Protein AF-A0A7M3LV96-F1 (afdb_monomer_lite)

Foldseek 3Di:
DDPPPDLVVVLVVLVVVLVVLVVVCVVPVVVPDDPVVNVVSVVVNVVSVVVNVVSVVVVQLVLLQLLCVLQVHPSPDDADVVVVGGSQEHEDAAVVSVLSSCVVQNADKDWDWDWDADPVRDIDIWIKIWGWGQRPPNGIGIYIYTDDVVVVDQRDPVSVVPPPPDPPD

Sequence (169 aa):
MNVAFDLNDDLTTVHTKVRRLTTDMSKVAYETLPLETRRSIESQLGLLRRREAELVARAEAERVAKVNKALGFPEYSMPQPFLGDTATSLSVWSQHELNTVYERVGGTVTTRIVERTCSTGSTWTATEITLTIEVSGIGPVMVSTDWDEESGGRNLPLMQAIPDAELIP

Radius of gyration: 23.63 Å; chains: 1; bounding box: 61×43×63 Å

Structure (mmCIF, N/CA/C/O backbone):
data_AF-A0A7M3LV96-F1
#
_entry.id   AF-A0A7M3LV96-F1
#
loop_
_atom_site.group_PDB
_atom_site.id
_atom_site.type_symbol
_atom_site.label_atom_id
_atom_site.label_alt_id
_atom_site.label_comp_id
_atom_site.label_asym_id
_atom_site.label_entity_id
_atom_site.label_seq_id
_atom_site.pdbx_PDB_ins_code
_atom_site.Cartn_x
_atom_site.Cartn_y
_atom_site.Cartn_z
_atom_site.occupancy
_atom_site.B_iso_or_equiv
_atom_site.auth_seq_id
_atom_site.auth_comp_id
_atom_site.auth_asym_id
_atom_site.auth_atom_id
_atom_site.pdbx_PDB_model_num
ATOM 1 N N . MET A 1 1 ? -16.954 -26.007 10.118 1.00 31.56 1 MET A N 1
ATOM 2 C CA . MET A 1 1 ? -17.971 -24.939 10.032 1.00 31.56 1 MET A CA 1
ATOM 3 C C . MET A 1 1 ? -17.230 -23.624 10.237 1.00 31.56 1 MET A C 1
ATOM 5 O O . MET A 1 1 ? -17.077 -23.188 11.367 1.00 31.56 1 MET A O 1
ATOM 9 N N . ASN A 1 2 ? -16.622 -23.086 9.175 1.00 31.30 2 ASN A N 1
ATOM 10 C CA . ASN A 1 2 ? -15.843 -21.850 9.266 1.00 31.30 2 ASN A CA 1
ATOM 11 C C . ASN A 1 2 ? -16.808 -20.683 9.103 1.00 31.30 2 ASN A C 1
ATOM 13 O O . ASN A 1 2 ? -17.288 -20.430 8.001 1.00 31.30 2 ASN A O 1
ATOM 17 N N . VAL A 1 3 ? -17.115 -20.007 10.208 1.00 38.53 3 VAL A N 1
ATOM 18 C CA . VAL A 1 3 ? -17.704 -18.672 10.156 1.00 38.53 3 VAL A CA 1
ATOM 19 C C . VAL A 1 3 ? -16.597 -17.776 9.613 1.00 38.53 3 VAL A C 1
ATOM 21 O O . VAL A 1 3 ? -15.712 -17.357 10.356 1.00 38.53 3 VAL A O 1
ATOM 24 N N . ALA A 1 4 ? -16.566 -17.586 8.295 1.00 43.59 4 ALA A N 1
ATOM 25 C CA . ALA A 1 4 ? -15.764 -16.538 7.691 1.00 43.59 4 ALA A CA 1
ATOM 26 C C . ALA A 1 4 ? -16.382 -15.215 8.157 1.00 43.59 4 ALA A C 1
ATOM 28 O O . ALA A 1 4 ? -17.338 -14.724 7.570 1.00 43.59 4 ALA A O 1
ATOM 29 N N . PHE A 1 5 ? -15.912 -14.723 9.302 1.00 51.47 5 PHE A N 1
ATOM 30 C CA . PHE A 1 5 ? -16.179 -13.369 9.758 1.00 51.47 5 PHE A CA 1
ATOM 31 C C . PHE A 1 5 ? -15.623 -12.424 8.694 1.00 51.47 5 PHE A C 1
ATOM 33 O O . PHE A 1 5 ? -14.410 -12.396 8.475 1.00 51.47 5 PHE A O 1
ATOM 40 N N . ASP A 1 6 ? -16.507 -11.702 8.010 1.00 75.31 6 ASP A N 1
ATOM 41 C CA . ASP A 1 6 ? -16.109 -10.657 7.077 1.00 75.31 6 ASP A CA 1
ATOM 42 C C . ASP A 1 6 ? -15.589 -9.470 7.897 1.00 75.31 6 ASP A C 1
ATOM 44 O O . ASP A 1 6 ? -16.352 -8.784 8.584 1.00 75.31 6 ASP A O 1
ATOM 48 N N . LEU A 1 7 ? -14.269 -9.249 7.875 1.00 75.88 7 LEU A N 1
ATOM 49 C CA . LEU A 1 7 ? -13.635 -8.128 8.574 1.00 75.88 7 LEU A CA 1
ATOM 50 C C . LEU A 1 7 ? -14.277 -6.786 8.218 1.00 75.88 7 LEU A C 1
ATOM 52 O O . LEU A 1 7 ? -14.272 -5.871 9.044 1.00 75.88 7 LEU A O 1
ATOM 56 N N . ASN A 1 8 ? -14.808 -6.663 7.002 1.00 73.50 8 ASN A N 1
ATOM 57 C CA . ASN A 1 8 ? -15.396 -5.431 6.515 1.00 73.50 8 ASN A CA 1
ATOM 58 C C . ASN A 1 8 ? -16.724 -5.113 7.230 1.00 73.50 8 ASN A C 1
ATOM 60 O O . ASN A 1 8 ? -16.968 -3.961 7.605 1.00 73.50 8 ASN A O 1
ATOM 64 N N . ASP A 1 9 ? -17.542 -6.134 7.506 1.00 79.69 9 ASP A N 1
ATOM 65 C CA . ASP A 1 9 ? -18.793 -6.001 8.267 1.00 79.69 9 ASP A CA 1
ATOM 66 C C . ASP A 1 9 ? -18.522 -5.659 9.740 1.00 79.69 9 ASP A C 1
ATOM 68 O O . ASP A 1 9 ? -19.186 -4.795 10.333 1.00 79.69 9 ASP A O 1
ATOM 72 N N . ASP A 1 10 ? -17.502 -6.286 10.329 1.00 81.75 10 ASP A N 1
ATOM 73 C CA . ASP A 1 10 ? -17.093 -6.039 11.713 1.00 81.75 10 ASP A CA 1
ATOM 74 C C . ASP A 1 10 ? -16.524 -4.624 11.896 1.00 81.75 10 ASP A C 1
ATOM 76 O O . ASP A 1 10 ? -16.908 -3.919 12.839 1.00 81.75 10 ASP A O 1
ATOM 80 N N . LEU A 1 11 ? -15.662 -4.169 10.980 1.00 84.00 11 LEU A N 1
ATOM 81 C CA . LEU A 1 11 ? -15.103 -2.818 11.013 1.00 84.00 11 LEU A CA 1
ATOM 82 C C . LEU A 1 11 ? -16.205 -1.764 10.854 1.00 84.00 11 LEU A C 1
ATOM 84 O O . LEU A 1 11 ? -16.282 -0.828 11.653 1.00 84.00 11 LEU A O 1
ATOM 88 N N . THR A 1 12 ? -17.115 -1.955 9.896 1.00 85.56 12 THR A N 1
ATOM 89 C CA . THR A 1 12 ? -18.260 -1.057 9.668 1.00 85.56 12 THR A CA 1
ATOM 90 C C . THR A 1 12 ? -19.157 -0.969 10.905 1.00 85.56 12 THR A C 1
ATOM 92 O O . THR A 1 12 ? -19.588 0.120 11.311 1.00 85.56 12 THR A O 1
ATOM 95 N N . THR A 1 13 ? -19.402 -2.105 11.562 1.00 88.94 13 THR A N 1
ATOM 96 C CA . THR A 1 13 ? -20.208 -2.179 12.784 1.00 88.94 13 THR A CA 1
ATOM 97 C C . THR A 1 13 ? -19.550 -1.434 13.944 1.00 88.94 13 THR A C 1
ATOM 99 O O . THR A 1 13 ? -20.217 -0.665 14.647 1.00 88.94 13 THR A O 1
ATOM 102 N N . VAL A 1 14 ? -18.249 -1.642 14.166 1.00 85.38 14 VAL A N 1
ATOM 103 C CA . VAL A 1 14 ? -17.507 -0.967 15.241 1.00 85.38 14 VAL A CA 1
ATOM 104 C C . VAL A 1 14 ? -17.425 0.536 14.979 1.00 85.38 14 VAL A C 1
ATOM 106 O O . VAL A 1 14 ? -17.778 1.314 15.867 1.00 85.38 14 VAL A O 1
ATOM 109 N N . HIS A 1 15 ? -17.086 0.947 13.756 1.00 86.44 15 HIS A N 1
ATOM 110 C CA . HIS A 1 15 ? -17.011 2.354 13.361 1.00 86.44 15 HIS A CA 1
ATOM 111 C C . HIS A 1 15 ? -18.349 3.082 13.575 1.00 86.44 15 HIS A C 1
ATOM 113 O O . HIS A 1 15 ? -18.410 4.168 14.159 1.00 86.44 15 HIS A O 1
ATOM 119 N N . THR A 1 16 ? -19.463 2.442 13.201 1.00 90.25 16 THR A N 1
ATOM 120 C CA . THR A 1 16 ? -20.815 2.984 13.418 1.00 90.25 16 THR A CA 1
ATOM 121 C C . THR A 1 16 ? -21.121 3.178 14.905 1.00 90.25 16 THR A C 1
ATOM 123 O O . THR A 1 16 ? -21.675 4.209 15.299 1.00 90.25 16 THR A O 1
ATOM 126 N N . LYS A 1 17 ? -20.735 2.218 15.756 1.00 87.50 17 LYS A N 1
ATOM 127 C CA . LYS A 1 17 ? -20.920 2.313 17.214 1.00 87.50 17 LYS A CA 1
ATOM 128 C C . LYS A 1 17 ? -20.081 3.435 17.826 1.00 87.50 17 LYS A C 1
ATOM 130 O O . LYS A 1 17 ? -20.616 4.204 18.625 1.00 87.50 17 LYS A O 1
ATOM 135 N N . VAL A 1 18 ? -18.814 3.571 17.424 1.00 85.25 18 VAL A N 1
ATOM 136 C CA . VAL A 1 18 ? -17.925 4.661 17.866 1.00 85.25 18 VAL A CA 1
ATOM 137 C C . VAL A 1 18 ? -18.509 6.019 17.482 1.00 85.25 18 VAL A C 1
ATOM 139 O O . VAL A 1 18 ? -18.623 6.908 18.331 1.00 85.25 18 VAL A O 1
ATOM 142 N N . ARG A 1 19 ? -18.949 6.172 16.227 1.00 87.12 19 ARG A N 1
ATOM 143 C CA . ARG A 1 19 ? -19.546 7.417 15.729 1.00 87.12 19 ARG A CA 1
ATOM 144 C C . ARG A 1 19 ? -20.819 7.785 16.486 1.00 87.12 19 ARG A C 1
ATOM 146 O O . ARG A 1 19 ? -20.984 8.946 16.864 1.00 87.12 19 ARG A O 1
ATOM 153 N N . ARG A 1 20 ? -21.701 6.812 16.735 1.00 85.38 20 ARG A N 1
ATOM 154 C CA . ARG A 1 20 ? -22.949 7.025 17.479 1.00 85.38 20 ARG A CA 1
ATOM 155 C C . ARG A 1 20 ? -22.677 7.488 18.908 1.00 85.38 20 ARG A C 1
ATOM 157 O O . ARG A 1 20 ? -23.173 8.540 19.286 1.00 85.38 20 ARG A O 1
ATOM 164 N N . LEU A 1 21 ? -21.826 6.779 19.652 1.00 79.81 21 LEU A N 1
ATOM 165 C CA . LEU A 1 21 ? -21.474 7.150 21.029 1.00 79.81 21 LEU A CA 1
ATOM 166 C C . LEU A 1 21 ? -20.809 8.528 21.109 1.00 79.81 21 LEU A C 1
ATOM 168 O O . LEU A 1 21 ? -21.159 9.330 21.968 1.00 79.81 21 LEU A O 1
ATOM 172 N N . THR A 1 22 ? -19.914 8.842 20.170 1.00 82.19 22 THR A N 1
ATOM 173 C CA . THR A 1 22 ? -19.270 10.165 20.101 1.00 82.19 22 THR A CA 1
ATOM 174 C C . THR A 1 22 ? -20.293 11.274 19.811 1.00 82.19 22 THR A C 1
ATOM 176 O O . THR A 1 22 ? -20.237 12.350 20.401 1.00 82.19 22 THR A O 1
ATOM 179 N N . THR A 1 23 ? -21.271 11.006 18.939 1.00 82.56 23 THR A N 1
ATOM 180 C CA . THR A 1 23 ? -22.346 11.956 18.611 1.00 82.56 23 THR A CA 1
ATOM 181 C C . THR A 1 23 ? -23.308 12.145 19.787 1.00 82.56 23 THR A C 1
ATOM 183 O O . THR A 1 23 ? -23.688 13.275 20.090 1.00 82.56 23 THR A O 1
ATOM 186 N N . ASP A 1 24 ? -23.674 11.071 20.484 1.00 74.12 24 ASP A N 1
ATOM 187 C CA . ASP A 1 24 ? -24.556 11.121 21.654 1.00 74.12 24 ASP A CA 1
ATOM 188 C C . ASP A 1 24 ? -23.896 11.899 22.807 1.00 74.12 24 ASP A C 1
ATOM 190 O O . ASP A 1 24 ? -24.555 12.723 23.444 1.00 74.12 24 ASP A O 1
ATOM 194 N N . MET A 1 25 ? -22.577 11.751 22.992 1.00 71.81 25 MET A N 1
ATOM 195 C CA . MET A 1 25 ? -21.786 12.575 23.918 1.00 71.81 25 MET A CA 1
ATOM 196 C C . MET A 1 25 ? -21.780 14.067 23.554 1.00 71.81 25 MET A C 1
ATOM 198 O O . MET A 1 25 ? -21.699 14.898 24.450 1.00 71.81 25 MET A O 1
ATOM 202 N N . SER A 1 26 ? -21.866 14.423 22.267 1.00 74.25 26 SER A N 1
ATOM 203 C CA . SER A 1 26 ? -21.932 15.832 21.838 1.00 74.25 26 SER A CA 1
ATOM 204 C C . SER A 1 26 ? -23.334 16.452 21.902 1.00 74.25 26 SER A C 1
ATOM 206 O O . SER A 1 26 ? -23.454 17.671 21.971 1.00 74.25 26 SER A O 1
ATOM 208 N N . LYS A 1 27 ? -24.397 15.634 21.836 1.00 67.00 27 LYS A N 1
ATOM 209 C CA . LYS A 1 27 ? -25.796 16.100 21.787 1.00 67.00 27 LYS A CA 1
ATOM 210 C C . LYS A 1 27 ? -26.444 16.195 23.161 1.00 67.00 27 LYS A C 1
ATOM 212 O O . LYS A 1 27 ? -27.269 17.076 23.387 1.00 67.00 27 LYS A O 1
ATOM 217 N N . VAL A 1 28 ? -26.111 15.276 24.063 1.00 64.75 28 VAL A N 1
ATOM 218 C CA . VAL A 1 28 ? -26.465 15.400 25.477 1.00 64.75 28 VAL A CA 1
ATOM 219 C C . VAL A 1 28 ? -25.486 16.395 26.088 1.00 64.75 28 VAL A C 1
ATOM 221 O O . VAL A 1 28 ? -24.307 16.362 25.747 1.00 64.75 28 VAL A O 1
ATOM 224 N N . ALA A 1 29 ? -25.932 17.263 26.998 1.00 69.12 29 ALA A N 1
ATOM 225 C CA . ALA A 1 29 ? -24.998 17.997 27.842 1.00 69.12 29 ALA A CA 1
ATOM 226 C C . ALA A 1 29 ? -24.251 16.955 28.689 1.00 69.12 29 ALA A C 1
ATOM 228 O O . ALA A 1 29 ? -24.714 16.551 29.746 1.00 69.12 29 ALA A O 1
ATOM 229 N N . TYR A 1 30 ? -23.145 16.419 28.172 1.00 71.50 30 TYR A N 1
ATOM 230 C CA . TYR A 1 30 ? -22.392 15.320 28.775 1.00 71.50 30 TYR A CA 1
ATOM 231 C C . TYR A 1 30 ? -22.088 15.598 30.252 1.00 71.50 30 TYR A C 1
ATOM 233 O O . TYR A 1 30 ? -22.159 14.713 31.101 1.00 71.50 30 TYR A O 1
ATOM 241 N N . GLU A 1 31 ? -21.859 16.870 30.566 1.00 75.00 31 GLU A N 1
ATOM 242 C CA . GLU A 1 31 ? -21.635 17.410 31.903 1.00 75.00 31 GLU A CA 1
ATOM 243 C C . GLU A 1 31 ? -22.821 17.229 32.866 1.00 75.00 31 GLU A C 1
ATOM 245 O O . GLU A 1 31 ? -22.603 17.118 34.072 1.00 75.00 31 GLU A O 1
ATOM 250 N N . THR A 1 32 ? -24.056 17.129 32.360 1.00 82.94 32 THR A N 1
ATOM 251 C CA . THR A 1 32 ? -25.274 16.918 33.162 1.00 82.94 32 THR A CA 1
ATOM 252 C C . THR A 1 32 ? -25.555 15.445 33.456 1.00 82.94 32 THR A C 1
ATOM 254 O O . THR A 1 32 ? -26.476 15.143 34.213 1.00 82.94 32 THR A O 1
ATOM 257 N N . LEU A 1 33 ? -24.799 14.510 32.870 1.00 82.25 33 LEU A N 1
ATOM 258 C CA . LEU A 1 33 ? -24.945 13.085 33.162 1.00 82.25 33 LEU A CA 1
ATOM 259 C C . LEU A 1 33 ? -24.313 12.720 34.520 1.00 82.25 33 LEU A C 1
ATOM 261 O O . LEU A 1 33 ? -23.259 13.266 34.890 1.00 82.25 33 LEU A O 1
ATOM 265 N N . PRO A 1 34 ? -24.883 11.732 35.243 1.00 90.19 34 PRO A N 1
ATOM 266 C CA . PRO A 1 34 ? -24.250 11.168 36.429 1.00 90.19 34 PRO A CA 1
ATOM 267 C C . PRO A 1 34 ? -22.816 10.712 36.134 1.00 90.19 34 PRO A C 1
ATOM 269 O O . PRO A 1 34 ? -22.518 10.196 35.053 1.00 90.19 34 PRO A O 1
ATOM 272 N N . LEU A 1 35 ? -21.911 10.893 37.100 1.00 86.88 35 LEU A N 1
ATOM 273 C CA . LEU A 1 35 ? -20.488 10.574 36.932 1.00 86.88 35 LEU A CA 1
ATOM 274 C C . LEU A 1 35 ? -20.259 9.099 36.560 1.00 86.88 35 LEU A C 1
ATOM 276 O O . LEU A 1 35 ? -19.385 8.791 35.755 1.00 86.88 35 LEU A O 1
ATOM 280 N N . GLU A 1 36 ? -21.060 8.190 37.114 1.00 88.94 36 GLU A N 1
ATOM 281 C CA . GLU A 1 36 ? -20.994 6.758 36.804 1.00 88.94 36 GLU A CA 1
ATOM 282 C C . GLU A 1 36 ? -21.374 6.468 35.349 1.00 88.94 36 GLU A C 1
ATOM 284 O O . GLU A 1 36 ? -20.698 5.694 34.672 1.00 88.94 36 GLU A O 1
ATOM 289 N N . THR A 1 37 ? -22.401 7.151 34.837 1.00 85.75 37 THR A N 1
ATOM 290 C CA . THR A 1 37 ? -22.821 7.055 33.435 1.00 85.75 37 THR A CA 1
ATOM 291 C C . THR A 1 37 ? -21.722 7.562 32.504 1.00 85.75 37 THR A C 1
ATOM 293 O O . THR A 1 37 ? -21.393 6.888 31.532 1.00 85.75 37 THR A O 1
ATOM 296 N N . ARG A 1 38 ? -21.091 8.696 32.834 1.00 84.50 38 ARG A N 1
ATOM 297 C CA . ARG A 1 38 ? -19.948 9.240 32.081 1.00 84.50 38 ARG A CA 1
ATOM 298 C C . ARG A 1 38 ? -18.771 8.266 32.022 1.00 84.50 38 ARG A C 1
ATOM 300 O O . ARG A 1 38 ? -18.323 7.914 30.936 1.00 84.50 38 ARG A O 1
ATOM 307 N N . ARG A 1 39 ? -18.342 7.745 33.177 1.00 87.81 39 ARG A N 1
ATOM 308 C CA . ARG A 1 39 ? -17.254 6.751 33.269 1.00 87.81 39 ARG A CA 1
ATOM 309 C C . ARG A 1 39 ? -17.560 5.475 32.486 1.00 87.81 39 ARG A C 1
ATOM 311 O O . ARG A 1 39 ? -16.670 4.907 31.856 1.00 87.81 39 ARG A O 1
ATOM 318 N N . SER A 1 40 ? -18.811 5.017 32.523 1.00 87.94 40 SER A N 1
ATOM 319 C CA . SER A 1 40 ? -19.253 3.848 31.759 1.00 87.94 40 SER A CA 1
ATOM 320 C C . SER A 1 40 ? -19.145 4.090 30.248 1.00 87.94 40 SER A C 1
ATOM 322 O O . SER A 1 40 ? -18.561 3.267 29.542 1.00 87.94 40 SER A O 1
ATOM 324 N N . ILE A 1 41 ? -19.616 5.246 29.767 1.00 85.69 41 ILE A N 1
ATOM 325 C CA . ILE A 1 41 ? -19.532 5.642 28.353 1.00 85.69 41 ILE A CA 1
ATOM 326 C C . ILE A 1 41 ? -18.070 5.773 27.902 1.00 85.69 41 ILE A C 1
ATOM 328 O O . ILE A 1 41 ? -17.706 5.229 26.862 1.00 85.69 41 ILE A O 1
ATOM 332 N N . GLU A 1 42 ? -17.214 6.433 28.685 1.00 88.62 42 GLU A N 1
ATOM 333 C CA . GLU A 1 42 ? -15.781 6.576 28.383 1.00 88.62 42 GLU A CA 1
ATOM 334 C C . GLU A 1 42 ? -15.071 5.221 28.301 1.00 88.62 42 GLU A C 1
ATOM 336 O O . GLU A 1 42 ? -14.292 4.981 27.377 1.00 88.62 42 GLU A O 1
ATOM 341 N N . SER A 1 43 ? -15.374 4.312 29.231 1.00 90.88 43 SER A N 1
ATOM 342 C CA . SER A 1 43 ? -14.837 2.948 29.229 1.00 90.88 43 SER A CA 1
ATOM 343 C C . SER A 1 43 ? -15.268 2.174 27.978 1.00 90.88 43 SER A C 1
ATOM 345 O O . SER A 1 43 ? -14.431 1.600 27.276 1.00 90.88 43 SER A O 1
ATOM 347 N N . GLN A 1 44 ? -16.559 2.217 27.634 1.00 88.81 44 GLN A N 1
ATOM 348 C CA . GLN A 1 44 ? -17.087 1.578 26.426 1.00 88.81 44 GLN A CA 1
ATOM 349 C C . GLN A 1 44 ? -16.477 2.164 25.150 1.00 88.81 44 GLN A C 1
ATOM 351 O O . GLN A 1 44 ? -16.098 1.413 24.250 1.00 88.81 44 GLN A O 1
ATOM 356 N N . LEU A 1 45 ? -16.335 3.488 25.076 1.00 88.56 45 LEU A N 1
ATOM 357 C CA . LEU A 1 45 ? -15.701 4.163 23.948 1.00 88.56 45 LEU A CA 1
ATOM 358 C C . LEU A 1 45 ? -14.222 3.776 23.829 1.00 88.56 45 LEU A C 1
ATOM 360 O O . LEU A 1 45 ? -13.745 3.522 22.725 1.00 88.56 45 LEU A O 1
ATOM 364 N N . GLY A 1 46 ? -13.507 3.676 24.953 1.00 90.19 46 GLY A N 1
ATOM 365 C CA . GLY A 1 46 ? -12.125 3.205 24.994 1.00 90.19 46 GLY A CA 1
ATOM 366 C C . GLY A 1 46 ? -11.974 1.779 24.459 1.00 90.19 46 GLY A C 1
ATOM 367 O O . GLY A 1 46 ? -11.093 1.520 23.640 1.00 90.19 46 GLY A O 1
ATOM 368 N N . LEU A 1 47 ? -12.861 0.865 24.861 1.00 93.19 47 LEU A N 1
ATOM 369 C CA . LEU A 1 47 ? -12.877 -0.512 24.356 1.00 93.19 47 LEU A CA 1
ATOM 370 C C . LEU A 1 47 ? -13.197 -0.577 22.859 1.00 93.19 47 LEU A C 1
ATOM 372 O O . LEU A 1 47 ? -12.528 -1.298 22.120 1.00 93.19 47 LEU A O 1
ATOM 376 N N . LEU A 1 48 ? -14.188 0.189 22.396 1.00 91.44 48 LEU A N 1
ATOM 377 C CA . LEU A 1 48 ? -14.559 0.218 20.982 1.00 91.44 48 LEU A CA 1
ATOM 378 C C . LEU A 1 48 ? -13.445 0.794 20.108 1.00 91.44 48 LEU A C 1
ATOM 380 O O . LEU A 1 48 ? -13.167 0.219 19.064 1.00 91.44 48 LEU A O 1
ATOM 384 N N . ARG A 1 49 ? -12.767 1.859 20.550 1.00 90.31 49 ARG A N 1
ATOM 385 C CA . ARG A 1 49 ? -11.619 2.435 19.830 1.00 90.31 49 ARG A CA 1
ATOM 386 C C . ARG A 1 49 ? -10.439 1.469 19.743 1.00 90.31 49 ARG A C 1
ATOM 388 O O . ARG A 1 49 ? -9.797 1.397 18.703 1.00 90.31 49 ARG A O 1
ATOM 395 N N . ARG A 1 50 ? -10.157 0.703 20.805 1.00 92.19 50 ARG A N 1
ATOM 396 C CA . ARG A 1 50 ? -9.124 -0.350 20.759 1.00 92.19 50 ARG A CA 1
ATOM 397 C C . ARG A 1 50 ? -9.483 -1.430 19.746 1.00 92.19 50 ARG A C 1
ATOM 399 O O . ARG A 1 50 ? -8.666 -1.757 18.898 1.00 92.19 50 ARG A O 1
ATOM 406 N N . ARG A 1 51 ? -10.726 -1.914 19.788 1.00 92.56 51 ARG A N 1
ATOM 407 C CA . ARG A 1 51 ? -11.216 -2.907 18.828 1.00 92.56 51 ARG A CA 1
ATOM 408 C C . ARG A 1 51 ? -11.201 -2.380 17.392 1.00 92.56 51 ARG A C 1
ATOM 410 O O . ARG A 1 51 ? -10.868 -3.121 16.478 1.00 92.56 51 ARG A O 1
ATOM 417 N N . GLU A 1 52 ? -11.556 -1.115 17.186 1.00 90.19 52 GLU A N 1
ATOM 418 C CA . GLU A 1 52 ? -11.464 -0.456 15.881 1.00 90.19 52 GLU A CA 1
ATOM 419 C C . GLU A 1 52 ? -10.019 -0.459 15.375 1.00 90.19 52 GLU A C 1
ATOM 421 O O . GLU A 1 52 ? -9.769 -0.907 14.261 1.00 90.19 52 GLU A O 1
ATOM 426 N N . ALA A 1 53 ? -9.061 -0.053 16.215 1.00 87.56 53 ALA A N 1
ATOM 427 C CA . ALA A 1 53 ? -7.643 -0.055 15.864 1.00 87.56 53 ALA A CA 1
ATOM 428 C C . ALA A 1 53 ? -7.118 -1.462 15.526 1.00 87.56 53 ALA A C 1
ATOM 430 O O . ALA A 1 53 ? -6.390 -1.625 14.550 1.00 87.56 53 ALA A O 1
ATOM 431 N N . GLU A 1 54 ? -7.516 -2.486 16.286 1.00 91.25 54 GLU A N 1
ATOM 432 C CA . GLU A 1 54 ? -7.160 -3.885 16.013 1.00 91.25 54 GLU A CA 1
ATOM 433 C C . GLU A 1 54 ? -7.712 -4.371 14.666 1.00 91.25 54 GLU A C 1
ATOM 435 O O . GLU A 1 54 ? -6.997 -5.014 13.896 1.00 91.25 54 GLU A O 1
ATOM 440 N N . LEU A 1 55 ? -8.971 -4.047 14.356 1.00 89.50 55 LEU A N 1
ATOM 441 C CA . LEU A 1 55 ? -9.596 -4.421 13.086 1.00 89.50 55 LEU A CA 1
ATOM 442 C C . LEU A 1 55 ? -8.945 -3.705 11.900 1.00 89.50 55 LEU A C 1
ATOM 444 O O . LEU A 1 55 ? -8.698 -4.343 10.879 1.00 89.50 55 LEU A O 1
ATOM 448 N N . VAL A 1 56 ? -8.617 -2.417 12.043 1.00 87.88 56 VAL A N 1
ATOM 449 C CA . VAL A 1 56 ? -7.881 -1.654 11.023 1.00 87.88 56 VAL A CA 1
ATOM 450 C C . VAL A 1 56 ? -6.500 -2.264 10.785 1.00 87.88 56 VAL A C 1
ATOM 452 O O . VAL A 1 56 ? -6.141 -2.525 9.639 1.00 87.88 56 VAL A O 1
ATOM 455 N N . ALA A 1 57 ? -5.746 -2.554 11.849 1.00 87.69 57 ALA A N 1
ATOM 456 C CA . ALA A 1 57 ? -4.421 -3.161 11.734 1.00 87.69 57 ALA A CA 1
ATOM 457 C C . ALA A 1 57 ? -4.477 -4.536 11.053 1.00 87.69 57 ALA A C 1
ATOM 459 O O . ALA A 1 57 ? -3.628 -4.859 10.222 1.00 87.69 57 ALA A O 1
ATOM 460 N N . ARG A 1 58 ? -5.500 -5.340 11.362 1.00 88.81 58 ARG A N 1
ATOM 461 C CA . ARG A 1 58 ? -5.697 -6.645 10.731 1.00 88.81 58 ARG A CA 1
ATOM 462 C C . ARG A 1 58 ? -6.086 -6.525 9.257 1.00 88.81 58 ARG A C 1
ATOM 464 O O . ARG A 1 58 ? -5.540 -7.259 8.441 1.00 88.81 58 ARG A O 1
ATOM 471 N N . ALA A 1 59 ? -6.983 -5.603 8.912 1.00 88.00 59 ALA A N 1
ATOM 472 C CA . ALA A 1 59 ? -7.362 -5.352 7.523 1.00 88.00 59 ALA A CA 1
ATOM 473 C C . ALA A 1 59 ? -6.156 -4.900 6.681 1.00 88.00 59 ALA A C 1
ATOM 475 O O . ALA A 1 59 ? -5.979 -5.368 5.556 1.00 88.00 59 ALA A O 1
ATOM 476 N N . GLU A 1 60 ? -5.291 -4.054 7.246 1.00 88.00 60 GLU A N 1
ATOM 477 C CA . GLU A 1 60 ? -4.055 -3.626 6.588 1.00 88.00 60 GLU A CA 1
ATOM 478 C C . GLU A 1 60 ? -3.072 -4.793 6.414 1.00 88.00 60 GLU A C 1
ATOM 480 O O . GLU A 1 60 ? -2.551 -4.996 5.319 1.00 88.00 60 GLU A O 1
ATOM 485 N N . ALA A 1 61 ? -2.879 -5.629 7.439 1.00 87.62 61 ALA A N 1
ATOM 486 C CA . ALA A 1 61 ? -2.041 -6.825 7.334 1.00 87.62 61 ALA A CA 1
ATOM 487 C C . ALA A 1 61 ? -2.558 -7.810 6.266 1.00 87.62 61 ALA A C 1
ATOM 489 O O . ALA A 1 61 ? -1.777 -8.348 5.481 1.00 87.62 61 ALA A O 1
ATOM 490 N N . GLU A 1 62 ? -3.876 -8.014 6.182 1.00 89.31 62 GLU A N 1
ATOM 491 C CA . GLU A 1 62 ? -4.496 -8.841 5.140 1.00 89.31 62 GLU A CA 1
ATOM 492 C C . GLU A 1 62 ? -4.314 -8.236 3.741 1.00 89.31 62 GLU A C 1
ATOM 494 O O . GLU A 1 62 ? -4.112 -8.971 2.769 1.00 89.31 62 GLU A O 1
ATOM 499 N N . ARG A 1 63 ? -4.346 -6.903 3.620 1.00 90.50 63 ARG A N 1
ATOM 500 C CA . ARG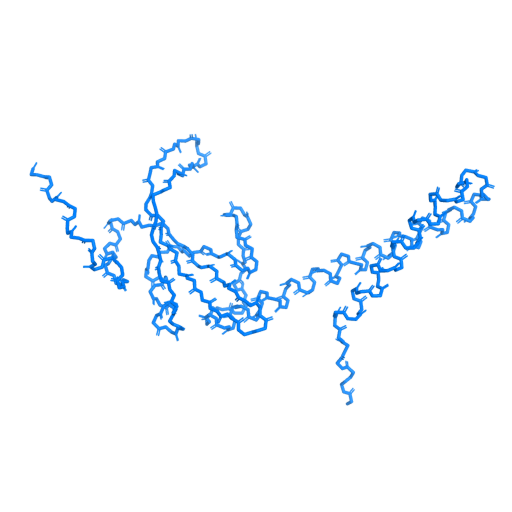 A 1 63 ? -4.069 -6.199 2.363 1.00 90.50 63 ARG A CA 1
ATOM 501 C C . ARG A 1 63 ? -2.615 -6.378 1.934 1.00 90.50 63 ARG A C 1
ATOM 503 O O . ARG A 1 63 ? -2.384 -6.776 0.794 1.00 90.50 63 ARG A O 1
ATOM 510 N N . VAL A 1 64 ? -1.663 -6.169 2.844 1.00 91.06 64 VAL A N 1
ATOM 511 C CA . VAL A 1 64 ? -0.227 -6.398 2.607 1.00 91.06 64 VAL A CA 1
ATOM 512 C C . VAL A 1 64 ? 0.021 -7.839 2.167 1.00 91.06 64 VAL A C 1
ATOM 514 O O . VAL A 1 64 ? 0.657 -8.063 1.142 1.00 91.06 64 VAL A O 1
ATOM 517 N N . ALA A 1 65 ? -0.551 -8.823 2.864 1.00 90.38 65 ALA A N 1
ATOM 518 C CA . ALA A 1 65 ? -0.391 -10.233 2.512 1.00 90.38 65 ALA A CA 1
ATOM 519 C C . ALA A 1 65 ? -0.923 -10.552 1.102 1.00 90.38 65 ALA A C 1
ATOM 521 O O . ALA A 1 65 ? -0.281 -11.279 0.340 1.00 90.38 65 ALA A O 1
ATOM 522 N N . LYS A 1 66 ? -2.078 -9.988 0.719 1.00 91.62 66 LYS A N 1
ATOM 523 C CA . LYS A 1 66 ? -2.625 -10.145 -0.638 1.00 91.62 66 LYS A CA 1
ATOM 524 C C . LYS A 1 66 ? -1.727 -9.503 -1.695 1.00 91.62 66 LYS A C 1
ATOM 526 O O . LYS A 1 66 ? -1.513 -10.126 -2.734 1.00 91.62 66 LYS A O 1
ATOM 531 N N . VAL A 1 67 ? -1.195 -8.306 -1.436 1.00 93.31 67 VAL A N 1
ATOM 532 C CA . VAL A 1 67 ? -0.254 -7.634 -2.344 1.00 93.31 67 VAL A CA 1
ATOM 533 C C . VAL A 1 67 ? 1.035 -8.440 -2.475 1.00 93.31 67 VAL A C 1
ATOM 535 O O . VAL A 1 67 ? 1.407 -8.782 -3.591 1.00 93.31 67 VAL A O 1
ATOM 538 N N . ASN A 1 68 ? 1.660 -8.855 -1.371 1.00 92.31 68 ASN A N 1
ATOM 539 C CA . ASN A 1 68 ? 2.868 -9.683 -1.400 1.00 92.31 68 ASN A CA 1
ATOM 540 C C . ASN A 1 68 ? 2.665 -10.958 -2.210 1.00 92.31 68 ASN A C 1
ATOM 542 O O . ASN A 1 68 ? 3.473 -11.280 -3.078 1.00 92.31 68 ASN A O 1
ATOM 546 N N . LYS A 1 69 ? 1.548 -11.654 -1.978 1.00 92.69 69 LYS A N 1
ATOM 547 C CA . LYS A 1 69 ? 1.196 -12.851 -2.738 1.00 92.69 69 LYS A CA 1
ATOM 548 C C . LYS A 1 69 ? 1.027 -12.554 -4.228 1.00 92.69 69 LYS A C 1
ATOM 550 O O . LYS A 1 69 ? 1.504 -13.335 -5.045 1.00 92.69 69 LYS A O 1
ATOM 555 N N . ALA A 1 70 ? 0.356 -11.456 -4.579 1.00 92.00 70 ALA A N 1
ATOM 556 C CA . ALA A 1 70 ? 0.146 -11.062 -5.970 1.00 92.00 70 ALA A CA 1
ATOM 557 C C . ALA A 1 70 ? 1.465 -10.716 -6.674 1.00 92.00 70 ALA A C 1
ATOM 559 O O . ALA A 1 70 ? 1.660 -11.118 -7.814 1.00 92.00 70 ALA A O 1
ATOM 560 N N . LEU A 1 71 ? 2.380 -10.033 -5.982 1.00 91.94 71 LEU A N 1
ATOM 561 C CA . LEU A 1 71 ? 3.688 -9.631 -6.505 1.00 91.94 71 LEU A CA 1
ATOM 562 C C . LEU A 1 71 ? 4.744 -10.749 -6.434 1.00 91.94 71 LEU A C 1
ATOM 564 O O . LEU A 1 71 ? 5.810 -10.648 -7.043 1.00 91.94 71 LEU A O 1
ATOM 568 N N . GLY A 1 72 ? 4.469 -11.834 -5.705 1.00 90.00 72 GLY A N 1
ATOM 569 C CA . GLY A 1 72 ? 5.415 -12.919 -5.438 1.00 90.00 72 GLY A CA 1
ATOM 570 C C . GLY A 1 72 ? 6.538 -12.530 -4.468 1.00 90.00 72 GLY A C 1
ATOM 571 O O . GLY A 1 72 ? 7.639 -13.075 -4.553 1.00 90.00 72 GLY A O 1
ATOM 572 N N . PHE A 1 73 ? 6.286 -11.571 -3.578 1.00 88.69 73 PHE A N 1
ATOM 573 C CA . PHE A 1 73 ? 7.176 -11.279 -2.458 1.00 88.69 73 PHE A CA 1
ATOM 574 C C . PHE A 1 73 ? 7.014 -12.313 -1.336 1.00 88.69 73 PHE A C 1
ATOM 576 O O . PHE A 1 73 ? 5.963 -12.955 -1.231 1.00 88.69 73 PHE A O 1
ATOM 583 N N . PRO A 1 74 ? 8.032 -12.478 -0.471 1.00 84.56 74 PRO A N 1
ATOM 584 C CA . PRO A 1 74 ? 7.897 -13.274 0.742 1.00 84.56 74 PRO A CA 1
ATOM 585 C C . PRO A 1 74 ? 6.706 -12.809 1.588 1.00 84.56 74 PRO A C 1
ATOM 587 O O . PRO A 1 74 ? 6.442 -11.613 1.698 1.00 84.56 74 PRO A O 1
ATOM 590 N N . GLU A 1 75 ? 6.015 -13.750 2.232 1.00 70.44 75 GLU A N 1
ATOM 591 C CA . GLU A 1 75 ? 4.797 -13.485 3.020 1.00 70.44 75 GLU A CA 1
ATOM 592 C C . GLU A 1 75 ? 5.021 -12.461 4.148 1.00 70.44 75 GLU A C 1
ATOM 594 O O . GLU A 1 75 ? 4.112 -11.711 4.494 1.00 70.44 75 GLU A O 1
ATOM 599 N N . TYR A 1 76 ? 6.256 -12.370 4.651 1.00 70.56 76 TYR A N 1
ATOM 600 C CA . TYR A 1 76 ? 6.675 -11.447 5.710 1.00 70.56 76 TYR A CA 1
ATOM 601 C C . TYR A 1 76 ? 7.343 -10.165 5.201 1.00 70.56 76 TYR A C 1
ATOM 603 O O . TYR A 1 76 ? 7.925 -9.429 5.997 1.00 70.56 76 TYR A O 1
ATOM 611 N N . SER A 1 77 ? 7.298 -9.893 3.893 1.00 78.00 77 SER A N 1
ATOM 612 C CA . SER A 1 77 ? 7.738 -8.602 3.370 1.00 78.00 77 SER A CA 1
ATOM 613 C C . SER A 1 77 ? 6.795 -7.520 3.889 1.00 78.00 77 SER A C 1
ATOM 615 O O . SER A 1 77 ? 5.605 -7.528 3.586 1.00 78.00 77 SER A O 1
ATOM 617 N N . MET A 1 78 ? 7.293 -6.617 4.722 1.00 78.25 78 MET A N 1
ATOM 618 C CA . MET A 1 78 ? 6.478 -5.543 5.282 1.00 78.25 78 MET A CA 1
ATOM 619 C C . MET A 1 78 ? 6.822 -4.232 4.577 1.00 78.25 78 MET A C 1
ATOM 621 O O . MET A 1 78 ? 8.011 -3.973 4.374 1.00 78.25 78 MET A O 1
ATOM 625 N N . PRO A 1 79 ? 5.821 -3.388 4.261 1.00 86.31 79 PRO A N 1
ATOM 626 C CA . PRO A 1 79 ? 6.061 -2.002 3.883 1.00 86.31 79 PRO A CA 1
ATOM 627 C C . PRO A 1 79 ? 7.005 -1.343 4.890 1.00 86.31 79 PRO A C 1
ATOM 629 O O . PRO A 1 79 ? 6.859 -1.559 6.097 1.00 86.31 79 PRO A O 1
ATOM 632 N N . GLN A 1 80 ? 7.960 -0.552 4.411 1.00 86.94 80 GLN A N 1
ATOM 633 C CA . GLN A 1 80 ? 8.889 0.214 5.236 1.00 86.94 80 GLN A CA 1
ATOM 634 C C . GLN A 1 80 ? 8.399 1.668 5.371 1.00 86.94 80 GLN A C 1
ATOM 636 O O . GLN A 1 80 ? 8.696 2.498 4.512 1.00 86.94 80 GLN A O 1
ATOM 641 N N . PRO A 1 81 ? 7.680 2.053 6.451 1.00 85.50 81 PRO A N 1
ATOM 642 C CA . PRO A 1 81 ? 7.023 3.364 6.506 1.00 85.50 81 PRO A CA 1
ATOM 643 C C . PRO A 1 81 ? 8.010 4.535 6.516 1.00 85.50 81 PRO A C 1
ATOM 645 O O . PRO A 1 81 ? 7.668 5.641 6.112 1.00 85.50 81 PRO A O 1
ATOM 648 N N . PHE A 1 82 ? 9.250 4.299 6.956 1.00 81.38 82 PHE A N 1
ATOM 649 C CA . PHE A 1 82 ? 10.318 5.299 6.920 1.00 81.38 82 PHE A CA 1
ATOM 650 C C . PHE A 1 82 ? 10.798 5.621 5.493 1.00 81.38 82 PHE A C 1
ATOM 652 O O . PHE A 1 82 ? 11.422 6.659 5.301 1.00 81.38 82 PHE A O 1
ATOM 659 N N . LEU A 1 83 ? 10.483 4.771 4.509 1.00 81.81 83 LEU A N 1
ATOM 660 C CA . LEU A 1 83 ? 10.660 5.036 3.077 1.00 81.81 83 LEU A CA 1
ATOM 661 C C . LEU A 1 83 ? 9.395 5.618 2.423 1.00 81.81 83 LEU A C 1
ATOM 663 O O . LEU A 1 83 ? 9.395 5.911 1.233 1.00 81.81 83 LEU A O 1
ATOM 667 N N . GLY A 1 84 ? 8.317 5.811 3.191 1.00 84.81 84 GLY A N 1
ATOM 668 C CA . GLY A 1 84 ? 7.014 6.223 2.667 1.00 84.81 84 GLY A CA 1
ATOM 669 C C . GLY A 1 84 ? 6.169 5.069 2.123 1.00 84.81 84 GLY A C 1
ATOM 670 O O . GLY A 1 84 ? 5.128 5.322 1.515 1.00 84.81 84 GLY A O 1
ATOM 671 N N . ASP A 1 85 ? 6.577 3.818 2.354 1.00 90.88 85 ASP A N 1
ATOM 672 C CA . ASP A 1 85 ? 5.816 2.666 1.886 1.00 90.88 85 ASP A CA 1
ATOM 673 C C . ASP A 1 85 ? 4.457 2.545 2.588 1.00 90.88 85 ASP A C 1
ATOM 675 O O . ASP A 1 85 ? 4.280 2.847 3.772 1.00 90.88 85 ASP A O 1
ATOM 679 N N . THR A 1 86 ? 3.498 2.007 1.845 1.00 91.94 86 THR A N 1
ATOM 680 C CA . THR A 1 86 ? 2.145 1.656 2.287 1.00 91.94 86 THR A CA 1
ATOM 681 C C . THR A 1 86 ? 1.788 0.269 1.753 1.00 91.94 86 THR A C 1
ATOM 683 O O . THR A 1 86 ? 2.550 -0.316 0.986 1.00 91.94 86 THR A O 1
ATOM 686 N N . ALA A 1 87 ? 0.606 -0.270 2.072 1.00 91.00 87 ALA A N 1
ATOM 687 C CA . ALA A 1 87 ? 0.176 -1.544 1.490 1.00 91.00 87 ALA A CA 1
ATOM 688 C C . ALA A 1 87 ? 0.130 -1.570 -0.052 1.00 91.00 87 ALA A C 1
ATOM 690 O O . ALA A 1 87 ? 0.141 -2.654 -0.626 1.00 91.00 87 ALA A O 1
ATOM 691 N N . THR A 1 88 ? 0.053 -0.420 -0.732 1.00 93.56 88 THR A N 1
ATOM 692 C CA . THR A 1 88 ? -0.036 -0.338 -2.205 1.00 93.56 88 THR A CA 1
ATOM 693 C C . THR A 1 88 ? 1.032 0.541 -2.847 1.00 93.56 88 THR A C 1
ATOM 695 O O . THR A 1 88 ? 0.952 0.813 -4.041 1.00 93.56 88 THR A O 1
ATOM 698 N N . SER A 1 89 ? 2.019 0.991 -2.079 1.00 93.94 89 SER A N 1
ATOM 699 C CA . SER A 1 89 ? 3.183 1.721 -2.578 1.00 93.94 89 SER A CA 1
ATOM 700 C C . SER A 1 89 ? 4.397 1.143 -1.882 1.00 93.94 89 SER A C 1
ATOM 702 O O . SER A 1 89 ? 4.513 1.288 -0.671 1.00 93.94 89 SER A O 1
ATOM 704 N N . LEU A 1 90 ? 5.244 0.440 -2.619 1.00 93.69 90 LEU A N 1
ATOM 705 C CA . LEU A 1 90 ? 6.351 -0.332 -2.070 1.00 93.69 90 LEU A CA 1
ATOM 706 C C . LEU A 1 90 ? 7.657 0.114 -2.708 1.00 93.69 90 LEU A C 1
ATOM 708 O O . LEU A 1 90 ? 7.723 0.291 -3.924 1.00 93.69 90 LEU A O 1
ATOM 712 N N . SER A 1 91 ? 8.704 0.220 -1.906 1.00 91.69 91 SER A N 1
ATOM 713 C CA . SER A 1 91 ? 10.055 0.461 -2.391 1.00 91.69 91 SER A CA 1
ATOM 714 C C . SER A 1 91 ? 10.821 -0.856 -2.476 1.00 91.69 91 SER A C 1
ATOM 716 O O . SER A 1 91 ? 10.706 -1.715 -1.601 1.00 91.69 91 SER A O 1
ATOM 718 N N . VAL A 1 92 ? 11.608 -1.030 -3.534 1.00 90.19 92 VAL A N 1
ATOM 719 C CA . VAL A 1 92 ? 12.565 -2.138 -3.672 1.00 90.19 92 VAL A CA 1
ATOM 720 C C . VAL A 1 92 ? 13.981 -1.589 -3.757 1.00 90.19 92 VAL A C 1
ATOM 722 O O . VAL A 1 92 ? 14.199 -0.455 -4.191 1.00 90.19 92 VAL A O 1
ATOM 725 N N . TRP A 1 93 ? 14.955 -2.391 -3.338 1.00 85.19 93 TRP A N 1
ATOM 726 C CA . TRP A 1 93 ? 16.335 -1.939 -3.15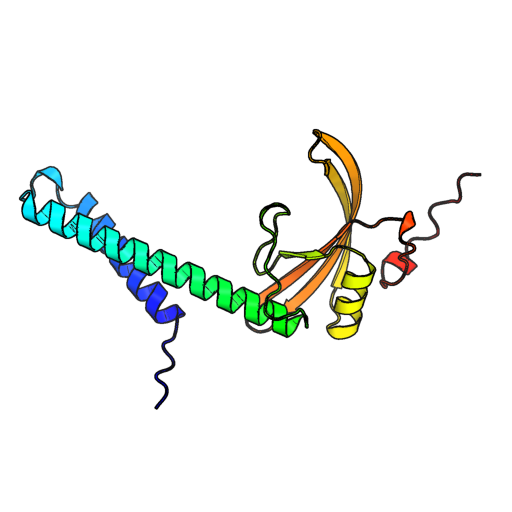1 1.00 85.19 93 TRP A CA 1
ATOM 727 C C . TRP A 1 93 ? 17.077 -1.702 -4.452 1.00 85.19 93 TRP A C 1
ATOM 729 O O . TRP A 1 93 ? 18.066 -0.977 -4.469 1.00 85.19 93 TRP A O 1
ATOM 739 N N . SER A 1 94 ? 16.644 -2.353 -5.529 1.00 84.38 94 SER A N 1
ATOM 740 C CA . SER A 1 94 ? 17.330 -2.257 -6.806 1.00 84.38 94 SER A CA 1
ATOM 741 C C . SER A 1 94 ? 16.391 -2.424 -7.985 1.00 84.38 94 SER A C 1
ATOM 743 O O . SER A 1 94 ? 15.339 -3.069 -7.915 1.00 84.38 94 SER A O 1
ATOM 745 N N . GLN A 1 95 ? 16.857 -1.952 -9.137 1.00 85.38 95 GLN A N 1
ATOM 746 C CA . GLN A 1 95 ? 16.222 -2.253 -10.409 1.00 85.38 95 GLN A CA 1
ATOM 747 C C . GLN A 1 95 ? 16.152 -3.759 -10.686 1.00 85.38 95 GLN A C 1
ATOM 749 O O . GLN A 1 95 ? 15.200 -4.200 -11.315 1.00 85.38 95 GLN A O 1
ATOM 754 N N . HIS A 1 96 ? 17.105 -4.574 -10.222 1.00 83.81 96 HIS A N 1
ATOM 755 C CA . HIS A 1 96 ? 17.045 -6.023 -10.435 1.00 83.81 96 HIS A CA 1
ATOM 756 C C . HIS A 1 96 ? 15.823 -6.657 -9.754 1.00 83.81 96 HIS A C 1
ATOM 758 O O . HIS A 1 96 ? 15.125 -7.479 -10.357 1.00 83.81 96 HIS A O 1
ATOM 764 N N . GLU A 1 97 ? 15.519 -6.230 -8.528 1.00 86.50 97 GLU A N 1
ATOM 765 C CA . GLU A 1 97 ? 14.299 -6.640 -7.828 1.00 86.50 97 GLU A CA 1
ATOM 766 C C . GLU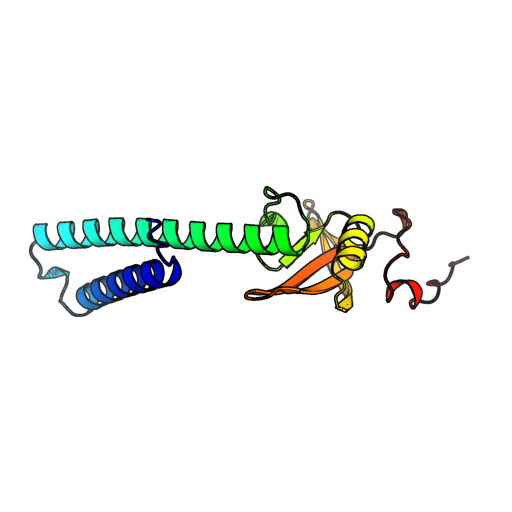 A 1 97 ? 13.054 -6.152 -8.575 1.00 86.50 97 GLU A C 1
ATOM 768 O O . GLU A 1 97 ? 12.125 -6.932 -8.792 1.00 86.50 97 GLU A O 1
ATOM 773 N N . LEU A 1 98 ? 13.063 -4.904 -9.055 1.00 89.56 98 LEU A N 1
ATOM 774 C CA . LEU A 1 98 ? 11.955 -4.347 -9.831 1.00 89.56 98 LEU A CA 1
ATOM 775 C C . LEU A 1 98 ? 11.717 -5.107 -11.150 1.00 89.56 98 LEU A C 1
ATOM 777 O O . LEU A 1 98 ? 10.570 -5.392 -11.496 1.00 89.56 98 LEU A O 1
ATOM 781 N N . ASN A 1 99 ? 12.784 -5.501 -11.853 1.00 87.31 99 ASN A N 1
ATOM 782 C CA . ASN A 1 99 ? 12.718 -6.339 -13.056 1.00 87.31 99 ASN A CA 1
ATOM 783 C C . ASN A 1 99 ? 12.117 -7.699 -12.740 1.00 87.31 99 ASN A C 1
ATOM 785 O O . ASN A 1 99 ? 11.247 -8.166 -13.461 1.00 87.31 99 ASN A O 1
ATOM 789 N N . THR A 1 100 ? 12.549 -8.313 -11.638 1.00 88.00 100 THR A N 1
ATOM 790 C CA . THR A 1 100 ? 12.042 -9.619 -11.209 1.00 88.00 100 THR A CA 1
ATOM 791 C C . THR A 1 100 ? 10.532 -9.568 -10.964 1.00 88.00 100 THR A C 1
ATOM 793 O O . THR A 1 100 ? 9.814 -10.513 -11.295 1.00 88.00 100 THR A O 1
ATOM 796 N N . VAL A 1 101 ? 10.028 -8.461 -10.405 1.00 91.50 101 VAL A N 1
ATOM 797 C CA . VAL A 1 101 ? 8.582 -8.234 -10.265 1.00 91.50 101 VAL A CA 1
ATOM 798 C C . VAL A 1 101 ? 7.940 -8.062 -11.644 1.00 91.50 101 VAL A C 1
ATOM 800 O O . VAL A 1 101 ? 6.994 -8.782 -11.956 1.00 91.50 101 VAL A O 1
ATOM 803 N N . TYR A 1 102 ? 8.473 -7.176 -12.491 1.00 90.94 102 TYR A N 1
ATOM 804 C CA . TYR A 1 102 ? 7.946 -6.930 -13.839 1.00 90.94 102 TYR A CA 1
ATOM 805 C C . TYR A 1 102 ? 7.868 -8.202 -14.697 1.00 90.94 102 TYR A C 1
ATOM 807 O O . TYR A 1 102 ? 6.840 -8.471 -15.308 1.00 90.94 102 TYR A O 1
ATOM 815 N N . GLU A 1 103 ? 8.913 -9.025 -14.721 1.00 90.50 103 GLU A N 1
ATOM 816 C CA . GLU A 1 103 ? 8.945 -10.284 -15.475 1.00 90.50 103 GLU A CA 1
ATOM 817 C C . GLU A 1 103 ? 7.890 -11.281 -14.986 1.00 90.50 103 GLU A C 1
ATOM 819 O O . GLU A 1 103 ? 7.355 -12.067 -15.769 1.00 90.50 103 GLU A O 1
ATOM 824 N N . ARG A 1 104 ? 7.571 -11.244 -13.689 1.00 90.19 104 ARG A N 1
ATOM 825 C CA . ARG A 1 104 ? 6.614 -12.158 -13.067 1.00 90.19 104 ARG A CA 1
ATOM 826 C C . ARG A 1 104 ? 5.166 -11.752 -13.307 1.00 90.19 104 ARG A C 1
ATOM 828 O O . ARG A 1 104 ? 4.337 -12.623 -13.561 1.00 90.19 104 ARG A O 1
ATOM 835 N N . VAL A 1 105 ? 4.847 -10.467 -13.154 1.00 92.56 105 VAL A N 1
ATOM 836 C CA . VAL A 1 105 ? 3.449 -9.995 -13.116 1.00 92.56 105 VAL A CA 1
ATOM 837 C C . VAL A 1 105 ? 3.106 -8.971 -14.196 1.00 92.56 105 VAL A C 1
ATOM 839 O O . VAL A 1 105 ? 1.942 -8.606 -14.345 1.00 92.56 105 VAL A O 1
ATOM 842 N N . GLY A 1 106 ? 4.089 -8.530 -14.979 1.00 90.75 106 GLY A N 1
ATOM 843 C CA . GLY A 1 106 ? 3.937 -7.452 -15.948 1.00 90.75 106 GLY A CA 1
ATOM 844 C C . GLY A 1 106 ? 3.666 -6.109 -15.274 1.00 90.75 106 GLY A C 1
ATOM 845 O O . GLY A 1 106 ? 4.079 -5.863 -14.141 1.00 90.75 106 GLY A O 1
ATOM 846 N N . GLY A 1 107 ? 2.965 -5.230 -15.989 1.00 92.25 107 GLY A N 1
ATOM 847 C CA . GLY A 1 107 ? 2.554 -3.913 -15.504 1.00 92.25 107 GLY A CA 1
ATOM 848 C C 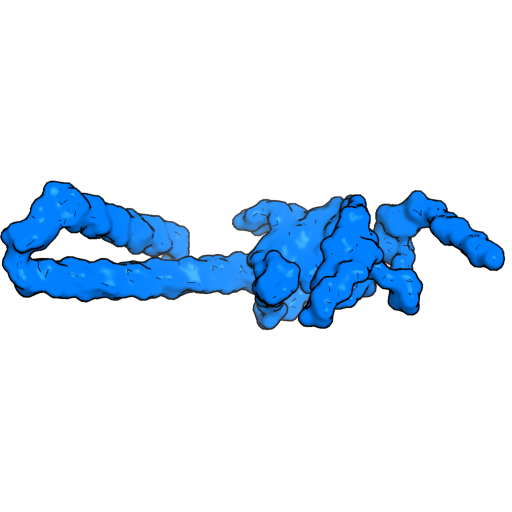. GLY A 1 107 ? 2.999 -2.780 -16.420 1.00 92.25 107 GLY A C 1
ATOM 849 O O . GLY A 1 107 ? 3.524 -2.998 -17.512 1.00 92.25 107 GLY A O 1
ATOM 850 N N . THR A 1 108 ? 2.761 -1.552 -15.969 1.00 93.44 108 THR A N 1
ATOM 851 C CA . THR A 1 108 ? 3.181 -0.334 -16.669 1.00 93.44 108 THR A CA 1
ATOM 852 C C . THR A 1 108 ? 4.368 0.270 -15.946 1.00 93.44 108 THR A C 1
ATOM 854 O O . THR A 1 108 ? 4.268 0.609 -14.770 1.00 93.44 108 THR A O 1
ATOM 857 N N . VAL A 1 1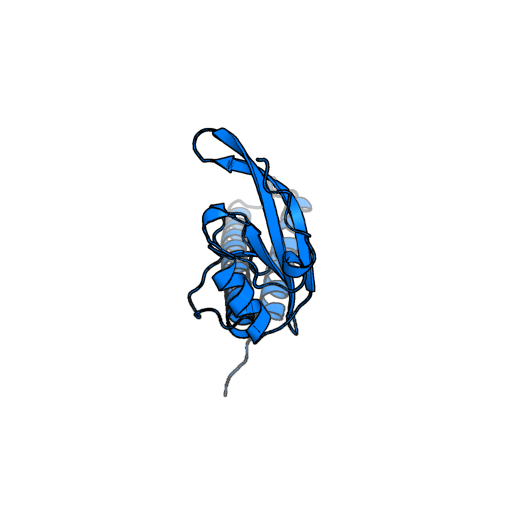09 ? 5.488 0.414 -16.646 1.00 91.75 109 VAL A N 1
ATOM 858 C CA . VAL A 1 109 ? 6.662 1.114 -16.121 1.00 91.75 109 VAL A CA 1
ATOM 859 C C . VAL A 1 109 ? 6.524 2.598 -16.450 1.00 91.75 109 VAL A C 1
ATOM 861 O O . VAL A 1 109 ? 6.038 2.945 -17.523 1.00 91.75 109 VAL A O 1
ATOM 864 N N . THR A 1 110 ? 6.969 3.468 -15.554 1.00 90.25 110 THR A N 1
ATOM 865 C CA . THR A 1 110 ? 7.167 4.904 -15.785 1.00 90.25 110 THR A CA 1
ATOM 866 C C . THR A 1 110 ? 8.455 5.354 -15.110 1.00 90.25 110 THR A C 1
ATOM 868 O O . THR A 1 110 ? 8.880 4.744 -14.129 1.00 90.25 110 THR A O 1
ATOM 871 N N . THR A 1 111 ? 9.051 6.440 -15.593 1.00 89.81 111 THR A N 1
ATOM 872 C CA . THR A 1 111 ? 10.212 7.071 -14.957 1.00 89.81 111 THR A CA 1
ATOM 873 C C . THR A 1 111 ? 9.955 8.552 -14.716 1.00 89.81 111 THR A C 1
ATOM 875 O O . THR A 1 111 ? 9.209 9.195 -15.460 1.00 89.81 111 THR A O 1
ATOM 878 N N . ARG A 1 112 ? 10.565 9.106 -13.668 1.00 88.75 112 ARG A N 1
ATOM 879 C CA . ARG A 1 112 ? 10.592 10.552 -13.424 1.00 88.75 112 ARG A CA 1
ATOM 880 C C . ARG A 1 112 ? 11.848 10.959 -12.667 1.00 88.75 112 ARG A C 1
ATOM 882 O O . ARG A 1 112 ? 12.409 10.171 -11.916 1.00 88.75 112 ARG A O 1
ATOM 889 N N . ILE A 1 113 ? 12.248 12.213 -12.834 1.00 89.12 113 ILE A N 1
ATOM 890 C CA . ILE A 1 113 ? 13.312 12.812 -12.030 1.00 89.12 113 ILE A CA 1
ATOM 891 C C . ILE A 1 113 ? 12.732 13.248 -10.683 1.00 89.12 113 ILE A C 1
ATOM 893 O O . ILE A 1 113 ? 11.678 13.887 -10.638 1.00 89.12 113 ILE A O 1
ATOM 897 N N . VAL A 1 114 ? 13.415 12.899 -9.597 1.00 88.75 114 VAL A N 1
ATOM 898 C CA . VAL A 1 114 ? 13.034 13.241 -8.223 1.00 88.75 114 VAL A CA 1
ATOM 899 C C . VAL A 1 114 ? 14.236 13.784 -7.458 1.00 88.75 114 VAL A C 1
ATOM 901 O O . VAL A 1 114 ? 15.376 13.411 -7.722 1.00 88.75 114 VAL A O 1
ATOM 904 N N . GLU A 1 115 ? 13.984 14.659 -6.489 1.00 91.25 115 GLU A N 1
ATOM 905 C CA . GLU A 1 115 ? 14.989 15.052 -5.502 1.00 91.25 115 GLU A CA 1
ATOM 906 C C . GLU A 1 115 ? 14.837 14.167 -4.261 1.00 91.25 115 GLU A C 1
ATOM 908 O O . GLU A 1 115 ? 13.736 13.990 -3.731 1.00 91.25 115 GLU A O 1
ATOM 913 N N . ARG A 1 116 ? 15.947 13.584 -3.811 1.00 87.38 116 ARG A N 1
ATOM 914 C CA . ARG A 1 116 ? 16.030 12.752 -2.612 1.00 87.38 116 ARG A CA 1
ATOM 915 C C . ARG A 1 116 ? 16.870 13.452 -1.567 1.00 87.38 116 ARG A C 1
ATOM 917 O O . ARG A 1 116 ? 17.840 14.124 -1.901 1.00 87.38 116 ARG A O 1
ATOM 924 N N . THR A 1 117 ? 16.544 13.221 -0.304 1.00 86.25 117 THR A N 1
ATOM 925 C CA . THR A 1 117 ? 17.315 13.727 0.832 1.00 86.25 117 THR A CA 1
ATOM 926 C C . THR A 1 117 ? 17.822 12.543 1.632 1.00 86.25 117 THR A C 1
ATOM 928 O O . THR A 1 117 ? 17.034 11.705 2.069 1.00 86.25 117 THR A O 1
ATOM 931 N N . CYS A 1 118 ? 19.134 12.450 1.824 1.00 80.94 118 CYS A N 1
ATOM 932 C CA . CYS A 1 118 ? 19.702 11.433 2.699 1.00 80.94 118 CYS A CA 1
ATOM 933 C C . CYS A 1 118 ? 19.543 11.833 4.175 1.00 80.94 118 CYS A C 1
ATOM 935 O O . CYS A 1 118 ? 19.229 12.976 4.513 1.00 80.94 118 CYS A O 1
ATOM 937 N N . SER A 1 119 ? 19.803 10.895 5.086 1.00 77.56 119 SER A N 1
ATOM 938 C CA . SER A 1 119 ? 19.687 11.128 6.533 1.00 77.56 119 SER A CA 1
ATOM 939 C C . SER A 1 119 ? 20.593 12.250 7.062 1.00 77.56 119 SER A C 1
ATOM 941 O O . SER A 1 119 ? 20.301 12.813 8.115 1.00 77.56 119 SER A O 1
ATOM 943 N N . THR A 1 120 ? 21.661 12.612 6.339 1.00 84.31 120 THR A N 1
ATOM 944 C CA . THR A 1 120 ? 22.552 13.736 6.681 1.00 84.31 120 THR A CA 1
ATOM 945 C C . THR A 1 120 ? 22.035 15.094 6.193 1.00 84.31 120 THR A C 1
ATOM 947 O O . THR A 1 120 ? 22.696 16.106 6.411 1.00 84.31 120 THR A O 1
ATOM 950 N N . GLY A 1 121 ? 20.870 15.136 5.539 1.00 84.94 121 GLY A N 1
ATOM 951 C CA . GLY A 1 121 ? 20.247 16.357 5.022 1.00 84.94 121 GLY A CA 1
ATOM 952 C C . GLY A 1 121 ? 20.773 16.817 3.661 1.00 84.94 121 GLY A C 1
ATOM 953 O O . GLY A 1 121 ? 20.307 17.831 3.149 1.00 84.94 121 GLY A O 1
ATOM 954 N N . SER A 1 122 ? 21.723 16.095 3.061 1.00 89.19 122 SER A N 1
ATOM 955 C CA . SER A 1 122 ? 22.185 16.378 1.700 1.00 89.19 122 SER A CA 1
ATOM 956 C C . SER A 1 122 ? 21.141 15.913 0.688 1.00 89.19 122 SER A C 1
ATOM 958 O O . SER A 1 122 ? 20.560 14.835 0.849 1.00 89.19 122 SER A O 1
ATOM 960 N N . THR A 1 123 ? 20.910 16.716 -0.349 1.00 90.75 123 THR A N 1
ATOM 961 C CA . THR A 1 123 ? 20.011 16.346 -1.442 1.00 90.75 123 THR A CA 1
ATOM 962 C C . THR A 1 123 ? 20.782 15.841 -2.651 1.00 90.75 123 THR A C 1
ATOM 964 O O . THR A 1 123 ? 21.938 16.209 -2.873 1.00 90.75 123 THR A O 1
ATOM 967 N N . TRP A 1 124 ? 20.151 14.963 -3.421 1.00 86.44 124 TRP A N 1
ATOM 968 C CA . TRP A 1 124 ? 20.660 14.489 -4.700 1.00 86.44 124 TRP A CA 1
ATOM 969 C C . TRP A 1 124 ? 19.498 14.236 -5.662 1.00 86.44 124 TRP A C 1
ATOM 971 O O . TRP A 1 124 ? 18.356 14.035 -5.247 1.00 86.44 124 TRP A O 1
ATOM 981 N N . THR A 1 125 ? 19.780 14.301 -6.961 1.00 89.12 125 THR A N 1
ATOM 982 C CA . THR A 1 125 ? 18.784 14.047 -8.008 1.00 89.12 125 THR A CA 1
ATOM 983 C C . THR A 1 125 ? 18.834 12.582 -8.414 1.00 89.12 125 THR A C 1
ATOM 985 O O . THR A 1 125 ? 19.894 12.098 -8.799 1.00 89.12 125 THR A O 1
ATOM 988 N N . ALA A 1 126 ? 17.691 11.904 -8.360 1.00 87.38 126 ALA A N 1
ATOM 989 C CA . ALA A 1 126 ? 17.533 10.510 -8.750 1.00 87.38 126 ALA A CA 1
ATOM 990 C C . ALA A 1 126 ? 16.581 10.379 -9.943 1.00 87.38 126 ALA A C 1
ATOM 992 O O . ALA A 1 126 ? 15.677 11.200 -10.128 1.00 87.38 126 ALA A O 1
ATOM 993 N N . THR A 1 127 ? 16.739 9.308 -10.718 1.00 89.19 127 THR A N 1
ATOM 994 C CA . THR A 1 127 ? 15.702 8.866 -11.658 1.00 89.19 127 THR A CA 1
ATOM 995 C C . THR A 1 127 ? 14.888 7.772 -10.983 1.00 89.19 127 THR A C 1
ATOM 997 O O . THR A 1 127 ? 15.343 6.640 -10.881 1.00 89.19 127 THR A O 1
ATOM 1000 N N . GLU A 1 128 ? 13.684 8.085 -10.515 1.00 90.94 128 GLU A N 1
ATOM 1001 C CA . GLU A 1 128 ? 12.784 7.085 -9.941 1.00 90.94 128 GLU A CA 1
ATOM 1002 C C . GLU A 1 128 ? 12.148 6.269 -11.065 1.00 90.94 128 GLU A C 1
ATOM 1004 O O . GLU A 1 128 ? 11.570 6.818 -12.010 1.00 90.94 128 GLU A O 1
ATOM 1009 N N . ILE A 1 129 ? 12.215 4.949 -10.935 1.00 91.31 129 ILE A N 1
ATOM 1010 C CA . ILE A 1 129 ? 11.486 4.005 -11.767 1.00 91.31 129 ILE A CA 1
ATOM 1011 C C . ILE A 1 129 ? 10.301 3.499 -10.960 1.00 91.31 129 ILE A C 1
ATOM 1013 O O . ILE A 1 129 ? 10.456 3.044 -9.831 1.00 91.31 129 ILE A O 1
ATOM 1017 N N . THR A 1 130 ? 9.110 3.551 -11.544 1.00 93.69 130 THR A N 1
ATOM 1018 C CA . THR A 1 130 ? 7.889 3.025 -10.933 1.00 93.69 130 THR A CA 1
ATOM 1019 C C . THR A 1 130 ? 7.259 1.988 -11.842 1.00 93.69 130 THR A C 1
ATOM 1021 O O . THR A 1 130 ? 7.025 2.240 -13.020 1.00 93.69 130 THR A O 1
ATOM 1024 N N . LEU A 1 131 ? 6.947 0.832 -11.275 1.00 94.31 131 LEU A N 1
ATOM 1025 C CA . LEU A 1 131 ? 6.139 -0.213 -11.873 1.00 94.31 131 LEU A CA 1
ATOM 1026 C C . LEU A 1 131 ? 4.736 -0.167 -11.259 1.00 94.31 131 LEU A C 1
ATOM 1028 O O . LEU A 1 131 ? 4.575 -0.333 -10.053 1.00 94.31 131 LEU A O 1
ATOM 1032 N N . THR A 1 132 ? 3.723 0.049 -12.092 1.00 95.81 132 THR A N 1
ATOM 1033 C CA . THR A 1 132 ? 2.310 0.049 -11.694 1.00 95.81 132 THR A CA 1
ATOM 1034 C C . THR A 1 132 ? 1.642 -1.248 -12.130 1.00 95.81 132 THR A C 1
ATOM 1036 O O . THR A 1 132 ? 1.678 -1.604 -13.312 1.00 95.81 132 THR A O 1
ATOM 1039 N N . ILE A 1 133 ? 1.029 -1.951 -11.179 1.00 95.81 133 ILE A N 1
ATOM 1040 C CA . ILE A 1 133 ? 0.446 -3.285 -11.361 1.00 95.81 133 ILE A CA 1
ATOM 1041 C C . ILE A 1 133 ? -0.987 -3.273 -10.840 1.00 95.81 133 ILE A C 1
ATOM 1043 O O . ILE A 1 133 ? -1.236 -2.867 -9.708 1.00 95.81 133 ILE A O 1
ATOM 1047 N N . GLU A 1 134 ? -1.932 -3.759 -11.640 1.00 96.06 134 GLU A N 1
ATOM 1048 C CA . GLU A 1 134 ? -3.319 -3.923 -11.201 1.00 96.06 134 GLU A CA 1
ATOM 1049 C C . GLU A 1 134 ? -3.477 -5.217 -10.396 1.00 96.06 134 GLU A C 1
ATOM 1051 O O . GLU A 1 134 ? -3.370 -6.321 -10.936 1.00 96.06 134 GLU A O 1
ATOM 1056 N N . VAL A 1 135 ? -3.758 -5.093 -9.097 1.00 93.56 135 VAL A N 1
ATOM 1057 C CA . VAL A 1 135 ? -3.984 -6.240 -8.211 1.00 93.56 135 VAL A CA 1
ATOM 1058 C C . VAL A 1 135 ? -5.481 -6.445 -7.998 1.00 93.56 135 VAL A C 1
ATOM 1060 O O . VAL A 1 135 ? -6.193 -5.579 -7.483 1.00 93.56 135 VAL A O 1
ATOM 1063 N N . SER A 1 136 ? -5.975 -7.628 -8.370 1.00 90.31 136 SER A N 1
ATOM 1064 C CA . SER A 1 136 ? -7.397 -7.972 -8.266 1.00 90.31 136 SER A CA 1
ATOM 1065 C C . SER A 1 136 ? -7.933 -7.789 -6.840 1.00 90.31 136 SER A C 1
ATOM 1067 O O . SER A 1 136 ? -7.370 -8.308 -5.875 1.00 90.31 136 SER A O 1
ATOM 1069 N N . GLY A 1 137 ? -9.030 -7.037 -6.707 1.00 87.31 137 GLY A N 1
ATOM 1070 C CA . GLY A 1 137 ? -9.667 -6.745 -5.419 1.00 87.31 137 GLY A CA 1
ATOM 1071 C C . GLY A 1 137 ? -8.932 -5.723 -4.541 1.00 87.31 137 GLY A C 1
ATOM 1072 O O . GLY A 1 137 ? -9.357 -5.507 -3.409 1.00 87.31 137 GLY A O 1
ATOM 1073 N N . ILE A 1 138 ? -7.855 -5.103 -5.038 1.00 91.94 138 ILE A N 1
ATOM 1074 C CA . ILE A 1 138 ? -7.088 -4.056 -4.337 1.00 91.94 138 ILE A CA 1
ATOM 1075 C C . ILE A 1 138 ? -6.976 -2.786 -5.186 1.00 91.94 138 ILE A C 1
ATOM 1077 O O . ILE A 1 138 ? -7.086 -1.689 -4.639 1.00 91.94 138 ILE A O 1
ATOM 1081 N N . GLY A 1 139 ? -6.806 -2.937 -6.502 1.00 93.00 139 GLY A N 1
ATOM 1082 C CA . GLY A 1 139 ? -6.553 -1.844 -7.439 1.00 93.00 139 GLY A CA 1
ATOM 1083 C C . GLY A 1 139 ? -5.057 -1.670 -7.731 1.00 93.00 139 GLY A C 1
ATOM 1084 O O . GLY A 1 139 ? -4.295 -2.632 -7.571 1.00 93.00 139 GLY A O 1
ATOM 1085 N N . PRO A 1 140 ? -4.628 -0.467 -8.148 1.00 96.12 140 PRO A N 1
ATOM 1086 C CA . PRO A 1 140 ? -3.254 -0.231 -8.559 1.00 96.12 140 PRO A CA 1
ATOM 1087 C C . PRO A 1 140 ? -2.295 -0.316 -7.370 1.00 96.12 140 PRO A C 1
ATOM 1089 O O . PRO A 1 140 ? -2.518 0.279 -6.313 1.00 96.12 140 PRO A O 1
ATOM 1092 N N . VAL A 1 141 ? -1.203 -1.045 -7.576 1.00 96.44 141 VAL A N 1
ATOM 1093 C CA . VAL A 1 141 ? -0.058 -1.137 -6.674 1.00 96.44 141 VAL A CA 1
ATOM 1094 C C . VAL A 1 141 ? 1.162 -0.577 -7.385 1.00 96.44 141 VAL A C 1
ATOM 1096 O O . VAL A 1 141 ? 1.453 -0.948 -8.522 1.00 96.44 141 VAL A O 1
ATOM 1099 N N . MET A 1 142 ? 1.868 0.314 -6.702 1.00 96.12 142 MET A N 1
ATOM 1100 C CA . MET A 1 142 ? 3.096 0.933 -7.175 1.00 96.12 142 MET A CA 1
ATOM 1101 C C . MET A 1 142 ? 4.284 0.256 -6.500 1.00 96.12 142 MET A C 1
ATOM 1103 O O . MET A 1 142 ? 4.309 0.114 -5.279 1.00 96.12 142 MET A O 1
ATOM 1107 N N . VAL A 1 143 ? 5.265 -0.156 -7.294 1.00 94.75 143 VAL A N 1
ATOM 1108 C CA . VAL A 1 143 ? 6.560 -0.636 -6.813 1.00 94.75 143 VAL A CA 1
ATOM 1109 C C . VAL A 1 143 ? 7.627 0.261 -7.413 1.00 94.75 143 VAL A C 1
ATOM 1111 O O . VAL A 1 143 ? 7.680 0.402 -8.633 1.00 94.75 143 VAL A O 1
ATOM 1114 N N . SER A 1 144 ? 8.447 0.897 -6.588 1.00 93.62 144 SER A N 1
ATOM 1115 C CA . SER A 1 144 ? 9.422 1.883 -7.046 1.00 93.62 144 SER A CA 1
ATOM 1116 C C . SER A 1 144 ? 10.833 1.588 -6.571 1.00 93.62 144 SER A C 1
ATOM 1118 O O . SER A 1 144 ? 11.054 0.968 -5.535 1.00 93.62 144 SER A O 1
ATOM 1120 N N . THR A 1 145 ? 11.799 2.062 -7.343 1.00 91.00 145 THR A N 1
ATOM 1121 C CA . THR A 1 145 ? 13.210 2.082 -6.969 1.00 91.00 145 THR A CA 1
ATOM 1122 C C . THR A 1 145 ? 13.866 3.283 -7.627 1.00 91.00 145 THR A C 1
ATOM 1124 O O . THR A 1 145 ? 13.410 3.739 -8.681 1.00 91.00 145 THR A O 1
ATOM 1127 N N . ASP A 1 146 ? 14.922 3.798 -7.017 1.00 88.88 146 ASP A N 1
ATOM 1128 C CA . ASP A 1 146 ? 15.750 4.803 -7.666 1.00 88.88 146 ASP A CA 1
ATOM 1129 C C . ASP A 1 146 ? 16.752 4.093 -8.573 1.00 88.88 146 ASP A C 1
ATOM 1131 O O . ASP A 1 146 ? 17.355 3.082 -8.209 1.00 88.88 146 ASP A O 1
ATOM 1135 N N . TRP A 1 147 ? 16.889 4.599 -9.791 1.00 80.94 147 TRP A N 1
ATOM 1136 C CA . TRP A 1 147 ? 17.893 4.116 -10.711 1.00 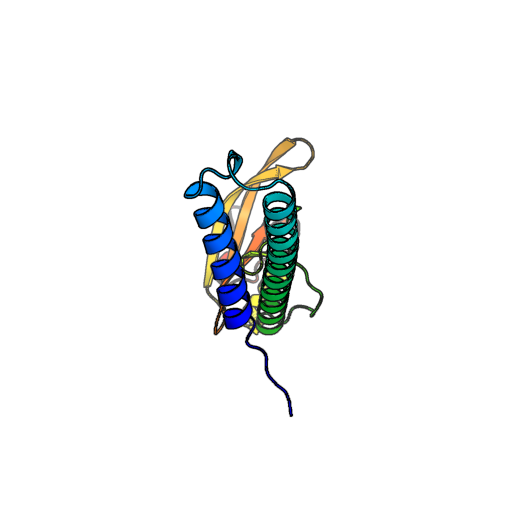80.94 147 TRP A CA 1
ATOM 1137 C C . TRP A 1 147 ? 19.286 4.544 -10.263 1.00 80.94 147 TRP A C 1
ATOM 1139 O O . TRP A 1 147 ? 19.501 5.697 -9.883 1.00 80.94 147 TRP A O 1
ATOM 1149 N N . ASP A 1 148 ? 20.220 3.611 -10.388 1.00 68.75 148 ASP A N 1
ATOM 1150 C CA . ASP A 1 148 ? 21.633 3.798 -10.112 1.00 68.75 148 ASP A CA 1
ATOM 1151 C C . ASP A 1 148 ? 22.458 3.212 -11.273 1.00 68.75 148 ASP A C 1
ATOM 1153 O O . ASP A 1 148 ? 22.354 2.019 -11.586 1.00 68.75 148 ASP A O 1
ATOM 1157 N N . GLU A 1 149 ? 23.257 4.067 -11.924 1.00 57.75 149 GLU A N 1
ATOM 1158 C CA . GLU A 1 149 ? 24.143 3.707 -13.042 1.00 57.75 149 GLU A CA 1
ATOM 1159 C C . GLU A 1 149 ? 25.185 2.667 -12.644 1.00 57.75 149 GLU A C 1
ATOM 1161 O O . GLU A 1 149 ? 25.484 1.763 -13.431 1.00 57.75 149 GLU A O 1
ATOM 1166 N N . GLU A 1 150 ? 25.712 2.761 -11.419 1.00 56.84 150 GLU A N 1
ATOM 1167 C CA . GLU A 1 150 ? 26.792 1.893 -10.938 1.00 56.84 150 GLU A CA 1
ATOM 1168 C C . GLU A 1 150 ? 26.335 0.433 -10.827 1.00 56.84 150 GLU A C 1
ATOM 1170 O O . GLU A 1 150 ? 27.118 -0.501 -11.011 1.00 56.84 150 GLU A O 1
ATOM 1175 N N . SER A 1 151 ? 25.035 0.233 -10.609 1.00 56.12 151 SER A N 1
ATOM 1176 C CA . SER A 1 151 ? 24.402 -1.074 -10.461 1.00 56.12 151 SER A CA 1
ATOM 1177 C C . SER A 1 151 ? 24.112 -1.787 -11.799 1.00 56.12 151 SER A C 1
ATOM 1179 O O . SER A 1 151 ? 23.605 -2.912 -11.800 1.00 56.12 151 SER A O 1
ATOM 1181 N N . GLY A 1 152 ? 24.435 -1.180 -12.952 1.00 53.09 152 GLY A N 1
ATOM 1182 C CA . GLY A 1 152 ? 24.403 -1.842 -14.268 1.00 53.09 152 GLY A CA 1
ATOM 1183 C C . GLY A 1 152 ? 23.006 -2.211 -14.797 1.00 53.09 152 GLY A C 1
ATOM 1184 O O . GLY A 1 152 ? 22.865 -3.108 -15.633 1.00 53.09 152 GLY A O 1
ATOM 1185 N N . GLY A 1 153 ? 21.948 -1.555 -14.316 1.00 53.97 153 GLY A N 1
ATOM 1186 C CA . GLY A 1 153 ? 20.564 -1.909 -14.631 1.00 53.97 153 GLY A CA 1
ATOM 1187 C C . GLY A 1 153 ? 20.042 -1.311 -15.948 1.00 53.97 153 GLY A C 1
ATOM 1188 O O . GLY A 1 153 ? 19.706 -0.132 -16.023 1.00 53.97 153 GLY A O 1
ATOM 1189 N N . ARG A 1 154 ? 19.894 -2.133 -16.999 1.00 57.22 154 ARG A N 1
ATOM 1190 C CA . ARG A 1 154 ? 19.215 -1.758 -18.268 1.00 57.22 154 ARG A CA 1
ATOM 1191 C C . ARG A 1 154 ? 18.072 -2.700 -18.670 1.00 57.22 154 ARG A C 1
ATOM 1193 O O . ARG A 1 154 ? 17.787 -2.881 -19.850 1.00 57.22 154 ARG A O 1
ATOM 1200 N N . ASN A 1 155 ? 17.398 -3.312 -17.699 1.00 62.34 155 ASN A N 1
ATOM 1201 C CA . ASN A 1 155 ? 16.490 -4.439 -17.962 1.00 62.34 155 ASN A CA 1
ATOM 1202 C C . ASN A 1 155 ? 14.986 -4.140 -17.775 1.00 62.34 155 ASN A C 1
ATOM 1204 O O . ASN A 1 155 ? 14.206 -5.067 -17.601 1.00 62.34 155 ASN A O 1
ATOM 1208 N N . LEU A 1 156 ? 14.546 -2.878 -17.896 1.00 59.38 156 LEU A N 1
ATOM 1209 C CA . LEU A 1 156 ? 13.115 -2.554 -18.078 1.00 59.38 156 LEU A CA 1
ATOM 1210 C C . LEU A 1 156 ? 12.850 -1.995 -19.478 1.00 59.38 156 LEU A C 1
ATOM 1212 O O . LEU A 1 156 ? 13.694 -1.249 -19.982 1.00 59.38 156 LEU A O 1
ATOM 1216 N N . PRO A 1 157 ? 11.666 -2.259 -20.075 1.00 58.19 157 PRO A N 1
ATOM 1217 C CA . PRO A 1 157 ? 11.331 -1.808 -21.430 1.00 58.19 157 PRO A CA 1
ATOM 1218 C C . PRO A 1 157 ? 11.520 -0.304 -21.661 1.00 58.19 157 PRO A C 1
ATOM 1220 O O . PRO A 1 157 ? 11.874 0.106 -22.760 1.00 58.19 157 PRO A O 1
ATOM 1223 N N . LEU A 1 158 ? 11.321 0.523 -20.628 1.00 52.78 158 LEU A N 1
ATOM 1224 C CA . LEU A 1 158 ? 11.521 1.971 -20.728 1.00 52.78 158 LEU A CA 1
ATOM 1225 C C . LEU A 1 158 ? 12.981 2.413 -20.610 1.00 52.78 158 LEU A C 1
ATOM 1227 O O . LEU A 1 158 ? 13.340 3.427 -21.195 1.00 52.78 158 LEU A O 1
ATOM 1231 N N . MET A 1 159 ? 13.838 1.667 -19.909 1.00 51.91 159 MET A N 1
ATOM 1232 C CA . MET A 1 159 ? 15.256 2.029 -19.789 1.00 51.91 159 MET A CA 1
ATOM 1233 C C . MET A 1 159 ? 16.068 1.655 -21.029 1.00 51.91 159 MET A C 1
ATOM 1235 O O . MET A 1 159 ? 17.092 2.272 -21.285 1.00 51.91 159 MET A O 1
ATOM 1239 N N . GLN A 1 160 ? 15.593 0.698 -21.832 1.00 51.97 160 GLN A N 1
ATOM 1240 C CA . GLN A 1 160 ? 16.176 0.402 -23.147 1.00 51.97 160 GLN A CA 1
ATOM 1241 C C . GLN A 1 160 ? 15.885 1.495 -24.188 1.00 51.97 160 GLN A C 1
ATOM 1243 O O . GLN A 1 160 ? 16.557 1.554 -25.214 1.00 51.97 160 GLN A O 1
ATOM 1248 N N . ALA A 1 161 ? 14.880 2.341 -23.938 1.00 45.56 161 ALA A N 1
ATOM 1249 C CA . ALA A 1 161 ? 14.467 3.417 -24.834 1.00 45.56 161 ALA A CA 1
ATOM 1250 C C . ALA A 1 161 ? 15.093 4.776 -24.489 1.00 45.56 161 ALA A C 1
ATOM 1252 O O . ALA A 1 161 ? 14.949 5.710 -25.276 1.00 45.56 161 ALA A O 1
ATOM 1253 N N . ILE A 1 162 ? 15.773 4.902 -23.342 1.00 48.44 162 ILE A N 1
ATOM 1254 C CA . ILE A 1 162 ? 16.610 6.068 -23.055 1.00 48.44 162 ILE A CA 1
ATOM 1255 C C . ILE A 1 162 ? 17.882 5.860 -23.889 1.00 48.44 162 ILE A C 1
ATOM 1257 O O . ILE A 1 162 ? 18.651 4.952 -23.564 1.00 48.44 162 ILE A O 1
ATOM 1261 N N . PRO A 1 163 ? 18.084 6.599 -25.001 1.00 41.81 163 PRO A N 1
ATOM 1262 C CA . PRO A 1 163 ? 19.346 6.523 -25.726 1.00 41.81 163 PRO A CA 1
ATOM 1263 C C . PRO A 1 163 ? 20.452 6.848 -24.731 1.00 41.81 163 PRO A C 1
ATOM 1265 O O . PRO A 1 163 ? 20.241 7.737 -23.906 1.00 41.81 163 PRO A O 1
ATOM 1268 N N . ASP A 1 164 ? 21.561 6.101 -24.791 1.00 45.88 164 ASP A N 1
ATOM 1269 C CA . ASP A 1 164 ? 22.757 6.318 -23.975 1.00 45.88 164 ASP A CA 1
ATOM 1270 C C . ASP A 1 164 ? 22.911 7.811 -23.693 1.00 45.88 164 ASP A C 1
ATOM 1272 O O . ASP A 1 164 ? 23.225 8.580 -24.606 1.00 45.88 164 ASP A O 1
ATOM 1276 N N . ALA A 1 165 ? 22.590 8.221 -22.459 1.00 43.22 165 ALA A N 1
ATOM 1277 C CA . ALA A 1 165 ? 22.904 9.558 -22.002 1.00 43.22 165 ALA A CA 1
ATOM 1278 C C . ALA A 1 165 ? 24.402 9.684 -22.241 1.00 43.22 165 ALA A C 1
ATOM 1280 O O . ALA A 1 165 ? 25.178 8.839 -21.794 1.00 43.22 165 ALA A O 1
ATOM 1281 N N . GLU A 1 166 ? 24.731 10.618 -23.121 1.00 39.00 166 GLU A N 1
ATOM 1282 C CA . GLU A 1 166 ? 25.999 10.720 -23.815 1.00 39.00 166 GLU A CA 1
ATOM 1283 C C . GLU A 1 166 ? 27.156 10.402 -22.868 1.00 39.00 166 GLU A C 1
ATOM 1285 O O . GLU A 1 166 ? 27.272 10.998 -21.798 1.00 39.00 166 GLU A O 1
ATOM 1290 N N . LEU A 1 167 ? 28.013 9.459 -23.276 1.00 34.91 167 LEU A N 1
ATOM 1291 C CA . LEU A 1 167 ? 29.390 9.395 -22.803 1.00 34.91 167 LEU A CA 1
ATOM 1292 C C . LEU A 1 167 ? 29.957 10.812 -22.925 1.00 34.91 167 LEU A C 1
ATOM 1294 O O . LEU A 1 167 ? 30.326 11.237 -24.021 1.00 34.91 167 LEU A O 1
ATOM 1298 N N . ILE A 1 168 ? 29.964 11.558 -21.821 1.00 32.75 168 ILE A N 1
ATOM 1299 C CA . ILE A 1 168 ? 30.706 12.806 -21.731 1.00 32.75 168 ILE A CA 1
ATOM 1300 C C . ILE A 1 168 ? 32.178 12.380 -21.854 1.00 32.75 168 ILE A C 1
ATOM 1302 O O . ILE A 1 168 ? 32.619 11.570 -21.034 1.00 32.75 168 ILE A O 1
ATOM 1306 N N . PRO A 1 169 ? 32.899 12.813 -22.905 1.00 40.19 169 PRO A N 1
ATOM 1307 C CA . PRO A 1 169 ? 34.286 12.414 -23.130 1.00 40.19 169 PRO A CA 1
ATOM 1308 C C . PRO A 1 169 ? 35.231 12.892 -22.023 1.00 40.19 169 PRO A C 1
ATOM 1310 O O . PRO A 1 169 ? 34.960 13.953 -21.412 1.00 40.19 169 PRO A O 1
#

pLDDT: mean 80.98, std 15.8, range [31.3, 96.44]

Secondary structure (DSSP, 8-state):
------HHHHHHHHHHHHHHHHHHHHHTTGGGS-HHHHHHHHHHHHHHHHHHHHHHHHHHHHHHHHHHHHHT--TT----GGGT-BTTEEE-S-HHHHHHHHHHH--EEEEEEEEEE-TTS-EEEEEEEEEEEEETTTEEEEEEEEE-GGGT---STTTTSS-------